Protein AF-A0A7X0GL84-F1 (afdb_monomer_lite)

Structure (mmCIF, N/CA/C/O backbone):
data_AF-A0A7X0GL84-F1
#
_entry.id   AF-A0A7X0GL84-F1
#
loop_
_atom_site.group_PDB
_atom_site.id
_atom_site.type_symbol
_atom_site.label_atom_id
_atom_site.label_alt_id
_atom_site.label_comp_id
_atom_site.label_asym_id
_atom_site.label_entity_id
_atom_site.label_seq_id
_atom_site.pdbx_PDB_ins_code
_atom_site.Cartn_x
_atom_site.Cartn_y
_atom_site.Cartn_z
_atom_site.occupancy
_atom_site.B_iso_or_equiv
_atom_site.auth_seq_id
_atom_site.auth_comp_id
_atom_site.auth_asym_id
_atom_site.auth_atom_id
_atom_site.pdbx_PDB_model_num
ATOM 1 N N . MET A 1 1 ? -3.476 -1.714 16.537 1.00 91.50 1 MET A N 1
ATOM 2 C CA . MET A 1 1 ? -2.435 -1.537 15.497 1.00 91.50 1 MET A CA 1
ATOM 3 C C . MET A 1 1 ? -2.936 -1.891 14.096 1.00 91.50 1 MET A C 1
ATOM 5 O O . MET A 1 1 ? -2.795 -1.047 13.224 1.00 91.50 1 MET A O 1
ATOM 9 N N . LEU A 1 2 ? -3.563 -3.058 13.869 1.00 94.62 2 LEU A N 1
ATOM 10 C CA . LEU A 1 2 ? -4.009 -3.480 12.523 1.00 94.62 2 LEU A CA 1
ATOM 11 C C . LEU A 1 2 ? -4.998 -2.511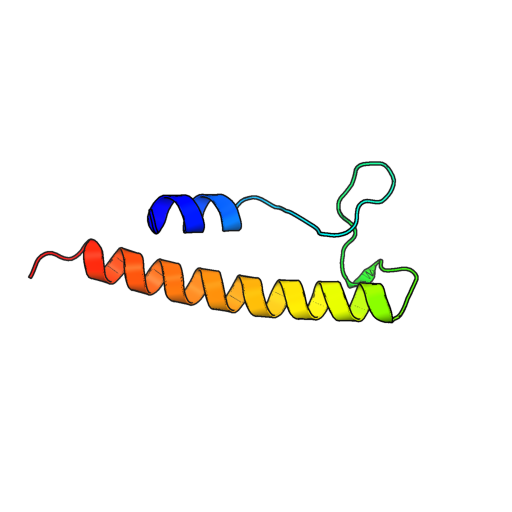 11.849 1.00 94.62 2 LEU A C 1
ATOM 13 O O . LEU A 1 2 ? -4.743 -2.101 10.722 1.00 94.62 2 LEU A O 1
ATOM 17 N N . ARG A 1 3 ? -6.049 -2.055 12.552 1.00 93.25 3 ARG A N 1
ATOM 18 C CA . ARG A 1 3 ? -6.990 -1.043 12.018 1.00 93.25 3 ARG A CA 1
ATOM 19 C C . ARG A 1 3 ? -6.284 0.232 11.540 1.00 93.25 3 ARG A C 1
ATOM 21 O O . ARG A 1 3 ? -6.492 0.670 10.420 1.00 93.25 3 ARG A O 1
ATOM 28 N N . ARG A 1 4 ? -5.344 0.751 12.336 1.00 93.75 4 ARG A N 1
ATOM 29 C CA . ARG A 1 4 ? -4.554 1.944 11.984 1.00 93.75 4 ARG A CA 1
ATOM 30 C C . ARG A 1 4 ? -3.643 1.726 10.769 1.00 93.75 4 ARG A C 1
ATOM 32 O O . ARG A 1 4 ? -3.389 2.659 10.015 1.00 93.75 4 ARG A O 1
ATOM 39 N N . ARG A 1 5 ? -3.131 0.506 10.570 1.00 94.56 5 ARG A N 1
ATOM 40 C CA . ARG A 1 5 ? -2.368 0.155 9.362 1.00 94.56 5 ARG A CA 1
ATOM 41 C C . ARG A 1 5 ? -3.276 0.092 8.134 1.00 94.56 5 ARG A C 1
ATOM 43 O O . ARG A 1 5 ? -2.873 0.586 7.087 1.00 94.56 5 ARG A O 1
ATOM 50 N N . LEU A 1 6 ? -4.479 -0.467 8.270 1.00 94.12 6 LEU A N 1
ATOM 51 C CA . LEU A 1 6 ? -5.475 -0.482 7.199 1.00 94.12 6 LEU A CA 1
ATOM 52 C C . LEU A 1 6 ? -5.852 0.947 6.784 1.00 94.12 6 LEU A C 1
ATOM 54 O O . LEU A 1 6 ? -5.730 1.275 5.609 1.00 94.12 6 LEU A O 1
ATOM 58 N N . GLU A 1 7 ? -6.168 1.816 7.748 1.00 92.44 7 GLU A N 1
ATOM 59 C CA . GLU A 1 7 ? -6.449 3.243 7.511 1.00 92.44 7 GLU A CA 1
ATOM 60 C C . GLU A 1 7 ? -5.298 3.948 6.769 1.00 92.44 7 GLU A C 1
ATOM 62 O O . GLU A 1 7 ? -5.516 4.709 5.824 1.00 92.44 7 GLU A O 1
ATOM 67 N N . PHE A 1 8 ? -4.049 3.664 7.153 1.00 90.75 8 PHE A N 1
ATOM 68 C CA . PHE A 1 8 ? -2.876 4.217 6.4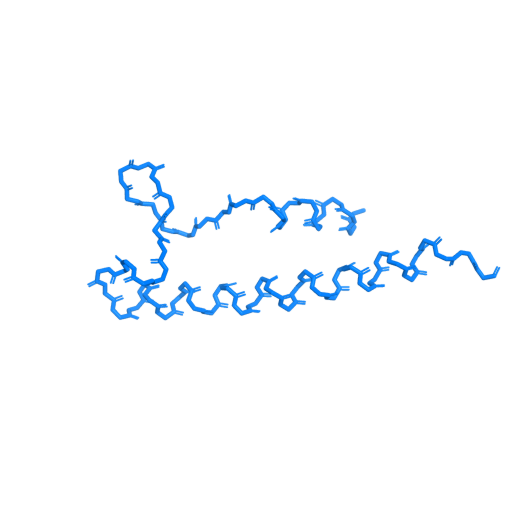75 1.00 90.75 8 PHE A CA 1
ATOM 69 C C . PHE A 1 8 ? -2.790 3.782 5.003 1.00 90.75 8 PHE A C 1
ATOM 71 O O . PHE A 1 8 ? -2.480 4.600 4.142 1.00 90.75 8 PHE A O 1
ATOM 78 N N . LEU A 1 9 ? -3.076 2.514 4.700 1.00 90.06 9 LEU A N 1
ATOM 79 C CA . LEU A 1 9 ? -3.002 1.963 3.338 1.00 90.06 9 LEU A CA 1
ATOM 80 C C . LEU A 1 9 ? -4.178 2.360 2.440 1.00 90.06 9 LEU A C 1
ATOM 82 O O . LEU A 1 9 ? -4.094 2.225 1.219 1.00 90.06 9 LEU A O 1
ATOM 86 N N . GLU A 1 10 ? -5.285 2.809 3.023 1.00 86.75 10 GLU A N 1
ATOM 87 C CA . GLU A 1 10 ? -6.419 3.363 2.279 1.00 86.75 10 GLU A CA 1
ATOM 88 C C . GLU A 1 10 ? -6.179 4.819 1.866 1.00 86.75 10 GLU A C 1
ATOM 90 O O . GLU A 1 10 ? -6.808 5.307 0.925 1.00 86.75 10 GLU A O 1
ATOM 95 N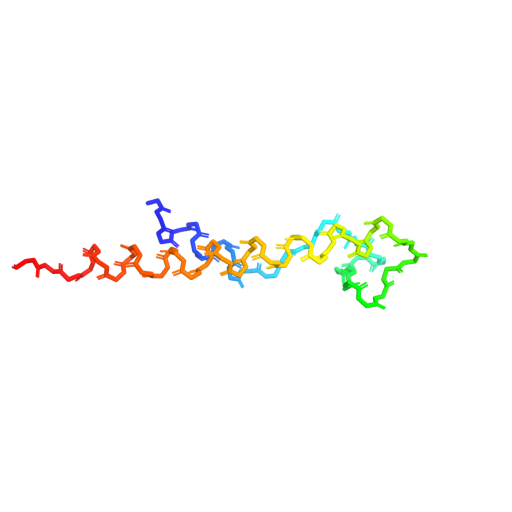 N . THR A 1 11 ? -5.206 5.486 2.492 1.00 82.81 11 THR A N 1
ATOM 96 C CA . THR A 1 11 ? -4.750 6.807 2.061 1.00 82.81 11 THR A CA 1
ATOM 97 C C . THR A 1 11 ? -3.871 6.678 0.809 1.00 82.81 11 THR A C 1
ATOM 99 O O . THR A 1 11 ? -2.915 5.897 0.809 1.00 82.81 11 THR A O 1
ATOM 102 N N . PRO A 1 12 ? -4.135 7.442 -0.268 1.00 70.56 12 PRO A N 1
ATOM 103 C CA . PRO A 1 12 ? -3.314 7.399 -1.472 1.00 70.56 12 PRO A CA 1
ATOM 104 C C . PRO A 1 12 ? -1.862 7.783 -1.166 1.00 70.56 12 PRO A C 1
ATOM 106 O O . PRO A 1 12 ? -1.585 8.893 -0.716 1.00 70.56 12 PRO A O 1
ATOM 109 N N . THR A 1 13 ? -0.926 6.883 -1.457 1.00 73.25 13 THR A N 1
ATOM 110 C CA . THR A 1 13 ? 0.514 7.147 -1.385 1.00 73.25 13 THR A CA 1
ATOM 111 C C . THR A 1 13 ? 1.200 6.568 -2.619 1.00 73.25 13 THR A C 1
ATOM 113 O O . THR A 1 13 ? 0.765 5.544 -3.149 1.00 73.25 13 THR A O 1
ATOM 116 N N . SER A 1 14 ? 2.237 7.239 -3.119 1.00 76.50 14 SER A N 1
ATOM 117 C CA . SER A 1 14 ? 3.049 6.754 -4.239 1.00 76.50 14 SER A CA 1
ATOM 118 C C . SER A 1 14 ? 4.525 6.879 -3.898 1.00 76.50 14 SER A C 1
ATOM 120 O O . SER A 1 14 ? 4.931 7.780 -3.171 1.00 76.50 14 SER A O 1
ATOM 122 N N . PHE A 1 15 ? 5.338 5.981 -4.448 1.00 77.44 15 PHE A N 1
ATOM 123 C CA . PHE A 1 15 ? 6.795 6.058 -4.338 1.00 77.44 15 PHE A CA 1
ATOM 124 C C . PHE A 1 15 ? 7.393 7.152 -5.226 1.00 77.44 15 PHE A C 1
ATOM 126 O O . PHE A 1 15 ? 8.493 7.627 -4.957 1.00 77.44 15 PHE A O 1
ATOM 133 N N . PHE A 1 16 ? 6.680 7.553 -6.279 1.00 81.81 16 PHE A N 1
ATOM 134 C CA . PHE A 1 16 ? 7.159 8.521 -7.256 1.00 81.81 16 PHE A CA 1
ATOM 135 C C . PHE A 1 16 ? 6.188 9.692 -7.344 1.00 81.81 16 PHE A C 1
ATOM 137 O O . PHE A 1 16 ? 4.977 9.499 -7.452 1.00 81.81 16 PHE A O 1
ATOM 144 N N . TYR A 1 17 ? 6.735 10.905 -7.329 1.00 82.12 17 TYR A N 1
ATOM 145 C CA . TYR A 1 17 ? 5.985 12.140 -7.512 1.00 82.12 17 TYR A CA 1
ATOM 146 C C . TYR A 1 17 ? 6.548 12.913 -8.704 1.00 82.12 17 TYR A C 1
ATOM 148 O O . TYR A 1 17 ? 7.762 13.054 -8.834 1.00 82.12 17 TYR A O 1
ATOM 156 N N . ALA A 1 18 ? 5.662 13.450 -9.538 1.00 81.44 18 ALA A N 1
ATOM 157 C CA . ALA A 1 18 ? 5.985 14.383 -10.608 1.00 81.44 18 ALA A CA 1
ATOM 158 C C . ALA A 1 18 ? 5.187 15.668 -10.375 1.00 81.44 18 ALA A C 1
ATOM 160 O O . ALA A 1 18 ? 3.965 15.634 -10.219 1.00 81.44 18 ALA A O 1
ATOM 161 N N . SER A 1 19 ? 5.882 16.803 -10.279 1.00 83.25 19 SER A N 1
ATOM 162 C CA . SER A 1 19 ? 5.270 18.116 -10.010 1.00 83.25 19 SER A CA 1
ATOM 163 C C . SER A 1 19 ? 4.307 18.120 -8.808 1.00 83.25 19 SER A C 1
ATOM 165 O O . SER A 1 19 ? 3.240 18.730 -8.848 1.00 83.25 19 SER A O 1
ATOM 167 N N . GLY A 1 20 ? 4.664 17.392 -7.744 1.00 81.19 20 GLY A N 1
ATOM 168 C CA . GLY A 1 20 ? 3.872 17.293 -6.512 1.00 81.19 20 GLY A CA 1
ATOM 169 C C . GLY A 1 20 ? 2.670 16.343 -6.579 1.00 81.19 20 GLY A C 1
ATOM 170 O O . GLY A 1 20 ? 1.943 16.228 -5.596 1.00 81.19 20 GLY A O 1
ATOM 171 N N . LYS A 1 21 ? 2.461 15.635 -7.695 1.00 81.88 21 LYS A N 1
ATOM 172 C CA . LYS A 1 21 ? 1.398 14.632 -7.847 1.00 81.88 21 LYS A CA 1
ATOM 173 C C . LYS A 1 21 ? 1.983 13.221 -7.891 1.00 81.88 21 LYS A C 1
ATOM 175 O O . LYS A 1 21 ? 3.050 13.041 -8.476 1.00 81.88 21 LYS A O 1
ATOM 180 N N . PRO A 1 22 ? 1.316 12.223 -7.289 1.00 80.75 22 PRO A N 1
ATOM 181 C CA . PRO A 1 22 ? 1.756 10.839 -7.375 1.00 80.75 22 PRO A CA 1
ATOM 182 C C . PRO A 1 22 ? 1.736 10.371 -8.833 1.00 80.75 22 PRO A C 1
ATOM 184 O O . PRO A 1 22 ? 0.727 10.520 -9.518 1.00 80.75 22 PRO A O 1
ATOM 187 N N . VAL A 1 23 ? 2.844 9.794 -9.289 1.00 79.50 23 VAL A N 1
ATOM 188 C CA . VAL A 1 23 ? 2.960 9.189 -10.621 1.00 79.50 23 VAL A CA 1
ATOM 189 C C . VAL A 1 23 ? 2.228 7.855 -10.611 1.00 79.50 23 VAL A C 1
ATOM 191 O O . VAL A 1 23 ? 2.456 7.031 -9.715 1.00 79.50 23 VAL A O 1
ATOM 194 N N . ARG A 1 24 ? 1.347 7.639 -11.591 1.00 76.38 24 ARG A N 1
ATOM 195 C CA . ARG A 1 24 ? 0.690 6.344 -11.795 1.00 76.38 24 ARG A CA 1
ATOM 196 C C . ARG A 1 24 ? 1.583 5.414 -12.605 1.00 76.38 24 ARG A C 1
ATOM 198 O O . ARG A 1 24 ? 2.461 5.864 -13.334 1.00 76.38 24 ARG A O 1
ATOM 205 N N . ALA A 1 25 ? 1.359 4.105 -12.481 1.00 72.50 25 ALA A N 1
ATOM 206 C CA . ALA A 1 25 ? 2.161 3.111 -13.195 1.00 72.50 25 ALA A CA 1
ATOM 207 C C . ALA A 1 25 ? 2.164 3.388 -14.702 1.00 72.50 25 ALA A C 1
ATOM 209 O O . ALA A 1 25 ? 3.2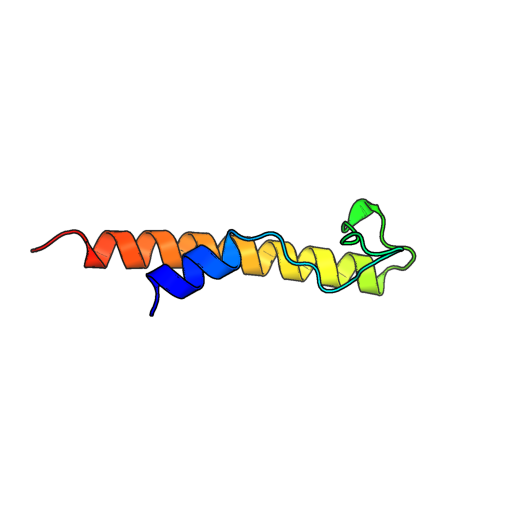16 3.372 -15.322 1.00 72.50 25 ALA A O 1
ATOM 210 N N . GLU A 1 26 ? 1.000 3.734 -15.248 1.00 71.94 26 GLU A N 1
ATOM 211 C CA . GLU A 1 26 ? 0.764 3.986 -16.668 1.00 71.94 26 GLU A CA 1
ATOM 212 C C . GLU A 1 26 ? 1.472 5.248 -17.200 1.00 71.94 26 GLU A C 1
ATOM 214 O O . GLU A 1 26 ? 1.614 5.410 -18.408 1.00 71.94 26 GLU A O 1
ATOM 219 N N . GLU A 1 27 ? 1.925 6.130 -16.308 1.00 72.62 27 GLU A N 1
ATOM 220 C CA . GLU A 1 27 ? 2.558 7.420 -16.616 1.00 72.62 27 GLU A CA 1
ATOM 221 C C . GLU A 1 27 ? 4.073 7.401 -16.345 1.00 72.62 27 GLU A C 1
ATOM 223 O O . GLU A 1 27 ? 4.753 8.418 -16.484 1.00 72.62 27 GLU A O 1
ATOM 228 N N . ALA A 1 28 ? 4.615 6.260 -15.911 1.00 76.00 28 ALA A N 1
ATOM 229 C CA . ALA A 1 28 ? 6.023 6.126 -15.579 1.00 76.00 28 ALA A CA 1
ATOM 230 C C . ALA A 1 28 ? 6.913 6.238 -16.829 1.00 76.00 28 ALA A C 1
ATOM 232 O O . ALA A 1 28 ? 6.785 5.465 -17.773 1.00 76.00 28 ALA A O 1
ATOM 233 N N . GLU A 1 29 ? 7.862 7.174 -16.790 1.00 76.44 29 GLU A N 1
ATOM 234 C CA . GLU A 1 29 ? 8.780 7.487 -17.898 1.00 76.44 29 GLU A CA 1
ATOM 235 C C . GLU A 1 29 ? 9.784 6.363 -18.219 1.00 76.44 29 GLU A C 1
ATOM 237 O O . GLU A 1 29 ? 10.375 6.358 -19.297 1.00 76.44 29 GLU A O 1
ATOM 242 N N . ASP A 1 30 ? 9.983 5.406 -17.304 1.00 86.19 30 ASP A N 1
ATOM 243 C CA . ASP A 1 30 ? 10.920 4.296 -17.473 1.00 86.19 30 ASP A CA 1
ATOM 244 C C . ASP A 1 30 ? 10.352 2.945 -16.993 1.00 86.19 30 ASP A C 1
ATOM 246 O O . ASP A 1 30 ? 9.472 2.863 -16.126 1.00 86.19 30 ASP A O 1
ATOM 250 N N . LEU A 1 31 ? 10.884 1.857 -17.570 1.00 88.62 31 LEU A N 1
ATOM 251 C CA . LEU A 1 31 ? 10.446 0.481 -17.299 1.00 88.62 31 LEU A CA 1
ATOM 252 C C . LEU A 1 31 ? 10.596 0.082 -15.826 1.00 88.62 31 LEU A C 1
ATOM 254 O O . LEU A 1 31 ? 9.799 -0.714 -15.323 1.00 88.62 31 LEU A O 1
ATOM 258 N N . PHE A 1 32 ? 11.597 0.622 -15.128 1.00 88.00 32 PHE A N 1
ATOM 259 C CA . PHE A 1 32 ? 11.833 0.314 -13.723 1.00 88.00 32 PHE A CA 1
ATOM 260 C C . PHE A 1 32 ? 10.741 0.929 -12.844 1.00 88.00 32 PHE A C 1
ATOM 262 O O . PHE A 1 32 ? 10.120 0.211 -12.058 1.00 88.00 32 PHE A O 1
ATOM 269 N N . ARG A 1 33 ? 10.430 2.219 -13.018 1.00 88.25 33 ARG A N 1
ATOM 270 C CA . ARG A 1 33 ? 9.331 2.899 -12.314 1.00 88.25 33 ARG A CA 1
ATOM 271 C C . ARG A 1 33 ? 7.991 2.219 -12.581 1.00 88.25 33 ARG A C 1
ATOM 273 O O . ARG A 1 33 ? 7.240 1.983 -11.634 1.00 88.25 33 ARG A O 1
ATOM 280 N N . HIS A 1 34 ? 7.718 1.836 -13.831 1.00 88.25 34 HIS A N 1
ATOM 281 C CA . HIS A 1 34 ? 6.509 1.086 -14.185 1.00 88.25 34 HIS A CA 1
ATOM 282 C C . HIS A 1 34 ? 6.436 -0.255 -13.429 1.00 88.25 34 HIS A C 1
ATOM 284 O O . HIS A 1 34 ? 5.416 -0.583 -12.815 1.00 88.25 34 HIS A O 1
ATOM 290 N N . GLY A 1 35 ? 7.536 -1.018 -13.416 1.00 91.31 35 GLY A N 1
ATOM 291 C CA . GLY A 1 35 ? 7.640 -2.276 -12.675 1.00 91.31 35 GLY A CA 1
ATOM 292 C C . GLY A 1 35 ? 7.419 -2.099 -11.171 1.00 91.31 35 GLY A C 1
ATOM 293 O O . GLY A 1 35 ? 6.604 -2.807 -10.578 1.00 91.31 35 GLY A O 1
ATOM 294 N N . MET A 1 36 ? 8.076 -1.111 -10.563 1.00 92.19 36 MET A N 1
ATOM 295 C CA . MET A 1 36 ? 7.953 -0.815 -9.134 1.00 92.19 36 MET A CA 1
ATOM 296 C C . MET A 1 36 ? 6.529 -0.412 -8.744 1.00 92.19 36 MET A C 1
ATOM 298 O O . MET A 1 36 ? 6.011 -0.909 -7.745 1.00 92.19 36 MET A O 1
ATOM 302 N N . LEU A 1 37 ? 5.864 0.433 -9.538 1.00 89.38 37 LEU A N 1
ATOM 303 C CA . LEU A 1 37 ? 4.477 0.835 -9.282 1.00 89.38 37 LEU A CA 1
ATOM 304 C C . LEU A 1 37 ? 3.503 -0.344 -9.426 1.00 89.38 37 LEU A C 1
ATOM 306 O O . LEU A 1 37 ? 2.573 -0.472 -8.628 1.00 89.38 37 LEU A O 1
ATOM 310 N N . ARG A 1 38 ? 3.743 -1.255 -10.379 1.00 90.75 38 ARG A N 1
ATOM 311 C CA . ARG A 1 38 ? 2.962 -2.493 -10.526 1.00 90.75 38 ARG A CA 1
ATOM 312 C C . ARG A 1 38 ? 3.117 -3.416 -9.315 1.00 90.75 38 ARG A C 1
ATOM 314 O O . ARG A 1 38 ? 2.113 -3.909 -8.803 1.00 90.75 38 ARG A O 1
ATOM 321 N N . VAL A 1 39 ? 4.349 -3.635 -8.851 1.00 92.81 39 VAL A N 1
ATOM 322 C CA . VAL A 1 39 ? 4.628 -4.457 -7.661 1.00 92.81 39 VAL A CA 1
ATOM 323 C C . VAL A 1 39 ? 4.003 -3.827 -6.418 1.00 92.81 39 VAL A C 1
ATOM 325 O O . VAL A 1 39 ? 3.276 -4.503 -5.697 1.00 92.81 39 VAL A O 1
ATOM 328 N N . ALA A 1 40 ? 4.214 -2.526 -6.201 1.00 90.88 40 ALA A N 1
ATOM 329 C CA . ALA A 1 40 ? 3.639 -1.796 -5.074 1.00 90.88 40 ALA A CA 1
ATOM 330 C C . ALA A 1 40 ? 2.111 -1.918 -5.028 1.00 90.88 40 ALA A C 1
ATOM 332 O O . ALA A 1 40 ? 1.543 -2.174 -3.965 1.00 90.88 40 ALA A O 1
ATOM 333 N N . ARG A 1 41 ? 1.445 -1.794 -6.184 1.00 89.38 41 ARG A N 1
ATOM 334 C CA . ARG A 1 41 ? -0.004 -1.975 -6.293 1.00 89.38 41 ARG A CA 1
ATOM 335 C C . ARG A 1 41 ? -0.438 -3.381 -5.884 1.00 89.38 41 ARG A C 1
ATOM 337 O O . ARG A 1 41 ? -1.327 -3.502 -5.045 1.00 89.38 41 ARG A O 1
ATOM 344 N N . ALA A 1 42 ? 0.189 -4.415 -6.445 1.00 94.00 42 ALA A N 1
ATOM 345 C CA . ALA A 1 42 ? -0.157 -5.805 -6.154 1.00 94.00 42 ALA A CA 1
ATOM 346 C C . ALA A 1 42 ? 0.038 -6.139 -4.665 1.00 94.00 42 ALA A C 1
ATOM 348 O O . ALA A 1 42 ? -0.855 -6.698 -4.028 1.00 94.00 42 ALA A O 1
ATOM 349 N N . THR A 1 43 ? 1.164 -5.721 -4.083 1.00 94.19 43 THR A N 1
ATOM 350 C CA . THR A 1 43 ? 1.441 -5.901 -2.653 1.00 94.19 43 THR A CA 1
ATOM 351 C C . THR A 1 43 ? 0.424 -5.159 -1.790 1.00 94.19 43 THR A C 1
ATOM 353 O O . THR A 1 43 ? -0.117 -5.736 -0.852 1.00 94.19 43 THR A O 1
ATOM 356 N N . GLY A 1 44 ? 0.110 -3.902 -2.118 1.00 92.50 44 GLY A N 1
ATOM 357 C CA . GLY A 1 44 ? -0.862 -3.114 -1.360 1.00 92.50 44 GLY A CA 1
ATOM 358 C C . GLY A 1 44 ? -2.291 -3.656 -1.456 1.00 92.50 44 GLY A C 1
ATOM 359 O O . GLY A 1 44 ? -3.051 -3.569 -0.494 1.00 92.50 44 GLY A O 1
ATOM 36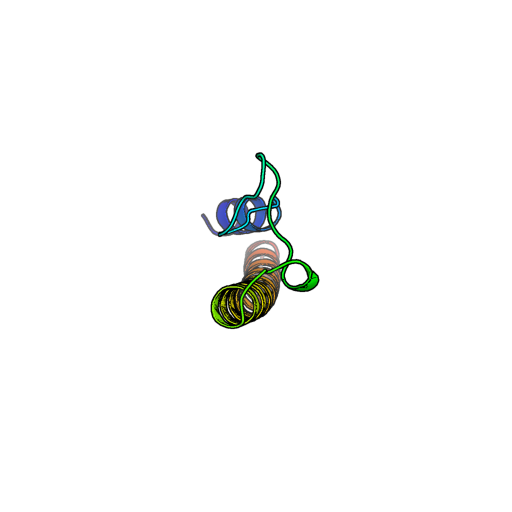0 N N . GLU A 1 45 ? -2.700 -4.212 -2.599 1.00 94.25 45 GLU A N 1
ATOM 361 C CA . GLU A 1 45 ? -3.979 -4.926 -2.744 1.00 94.25 45 GLU A CA 1
ATOM 362 C C . GLU A 1 45 ? -4.033 -6.168 -1.841 1.00 94.25 45 GLU A C 1
ATOM 364 O O . GLU A 1 45 ? -4.991 -6.314 -1.079 1.00 94.25 45 GLU A O 1
ATOM 369 N N . ALA A 1 46 ? -2.983 -6.995 -1.850 1.00 97.19 46 ALA A N 1
ATOM 370 C CA . ALA A 1 46 ? -2.892 -8.175 -0.993 1.00 97.19 46 ALA A CA 1
ATOM 371 C C . ALA A 1 46 ? -2.883 -7.817 0.506 1.00 97.19 46 ALA A C 1
ATOM 373 O O . ALA A 1 46 ? -3.621 -8.416 1.289 1.00 97.19 46 ALA A O 1
ATOM 374 N N . GLU A 1 47 ? -2.106 -6.805 0.908 1.00 96.62 47 GLU A N 1
ATOM 375 C CA . GLU A 1 47 ? -2.013 -6.366 2.307 1.00 96.62 47 GLU A CA 1
ATOM 376 C C . GLU A 1 47 ? -3.364 -5.846 2.823 1.00 96.62 47 GLU A C 1
ATOM 378 O O . GLU A 1 47 ? -3.795 -6.222 3.912 1.00 96.62 47 GLU A O 1
ATOM 383 N N . ARG A 1 48 ? -4.080 -5.037 2.028 1.00 96.12 48 ARG A N 1
ATOM 384 C CA . ARG A 1 48 ? -5.415 -4.534 2.399 1.00 96.12 48 ARG A CA 1
ATOM 385 C C . ARG A 1 48 ? -6.444 -5.653 2.520 1.00 96.12 48 ARG A C 1
ATOM 387 O O . ARG A 1 48 ? -7.257 -5.614 3.441 1.00 96.12 48 ARG A O 1
ATOM 394 N N . ALA A 1 49 ? -6.425 -6.628 1.610 1.00 97.31 49 ALA A N 1
ATOM 395 C CA . ALA A 1 49 ? -7.333 -7.771 1.667 1.00 97.31 49 ALA A CA 1
ATOM 396 C C . ALA A 1 49 ? -7.135 -8.569 2.964 1.00 97.31 49 ALA A C 1
ATOM 398 O O . ALA A 1 49 ? -8.095 -8.795 3.700 1.00 97.31 49 ALA A O 1
ATOM 399 N N . TRP A 1 50 ? -5.882 -8.896 3.286 1.00 97.69 50 TRP A N 1
ATOM 400 C CA . TRP A 1 50 ? -5.538 -9.594 4.522 1.00 97.69 50 TRP A CA 1
ATOM 401 C C . TRP A 1 50 ? -5.904 -8.789 5.779 1.00 97.69 50 TRP A C 1
ATOM 403 O O . TRP A 1 50 ? -6.481 -9.338 6.716 1.00 97.69 50 TRP A O 1
ATOM 413 N N . LEU A 1 51 ? -5.618 -7.482 5.810 1.00 97.25 51 LEU A N 1
ATOM 414 C CA . LEU A 1 51 ? -5.928 -6.640 6.970 1.00 97.25 51 LEU A CA 1
ATOM 415 C C . LEU A 1 51 ? -7.429 -6.543 7.245 1.00 97.25 51 LEU A C 1
ATOM 417 O O . LEU A 1 51 ? -7.816 -6.554 8.410 1.00 97.25 51 LEU A O 1
ATOM 421 N N . ARG A 1 52 ? -8.267 -6.459 6.204 1.00 96.25 52 ARG A N 1
ATOM 422 C CA . ARG A 1 52 ? -9.730 -6.451 6.364 1.00 96.25 52 ARG A CA 1
ATOM 423 C C . ARG A 1 52 ? -10.217 -7.746 6.993 1.00 96.25 52 ARG A C 1
ATOM 425 O O . ARG A 1 52 ? -10.914 -7.701 7.997 1.00 96.25 52 ARG A O 1
ATOM 432 N N . GLU A 1 53 ? -9.766 -8.883 6.473 1.00 97.06 53 GLU A N 1
ATOM 433 C CA . GLU A 1 53 ? -10.100 -10.186 7.046 1.00 97.06 53 GLU A CA 1
ATOM 434 C C . GLU A 1 53 ? -9.637 -10.304 8.507 1.00 97.06 53 GLU A C 1
ATOM 436 O O . GLU A 1 53 ? -10.382 -10.773 9.367 1.00 97.06 53 GLU A O 1
ATOM 441 N N . ALA A 1 54 ? -8.414 -9.864 8.809 1.00 96.44 54 ALA A N 1
ATOM 442 C CA . ALA A 1 54 ? -7.872 -9.913 10.161 1.00 96.44 54 ALA A CA 1
ATOM 443 C C . ALA A 1 54 ? -8.658 -9.024 11.137 1.00 96.44 54 ALA A C 1
ATOM 445 O O . ALA A 1 54 ? -8.907 -9.438 12.266 1.00 96.44 54 ALA A O 1
ATOM 446 N N . VAL A 1 55 ? -9.055 -7.820 10.714 1.00 95.62 55 VAL A N 1
ATOM 447 C CA . VAL A 1 55 ? -9.892 -6.921 11.522 1.00 95.62 55 VAL A CA 1
ATOM 448 C C . VAL A 1 55 ? -11.279 -7.527 11.737 1.00 95.62 55 VAL A C 1
ATOM 450 O O . VAL A 1 55 ? -11.718 -7.597 12.879 1.00 95.62 55 VAL A O 1
ATOM 453 N N . ASP A 1 56 ? -11.921 -8.057 10.695 1.00 95.06 56 ASP A N 1
ATOM 454 C CA . ASP A 1 56 ? -13.237 -8.699 10.808 1.00 95.06 56 ASP A CA 1
ATOM 455 C C . ASP A 1 56 ? -13.227 -9.881 11.786 1.00 95.06 56 ASP A C 1
ATOM 457 O O . ASP A 1 56 ? -14.175 -10.066 12.548 1.00 95.06 56 ASP A O 1
ATOM 461 N N . ARG A 1 57 ? -12.154 -10.683 11.781 1.00 94.88 57 ARG A N 1
ATOM 462 C CA . ARG A 1 57 ? -11.974 -11.797 12.726 1.00 94.88 57 ARG A CA 1
ATOM 463 C C . ARG A 1 57 ? -11.837 -11.323 14.172 1.00 94.88 57 ARG A C 1
ATOM 465 O O . ARG A 1 57 ? -12.307 -12.013 15.063 1.00 94.88 57 ARG A O 1
ATOM 472 N N . LEU A 1 58 ? -11.191 -10.181 14.406 1.00 92.88 58 LEU A N 1
ATOM 473 C CA . LEU A 1 58 ? -11.039 -9.607 15.748 1.00 92.88 58 LEU A CA 1
ATOM 474 C C . LEU A 1 58 ? -12.322 -8.932 16.250 1.00 92.88 58 LEU A C 1
ATOM 476 O O . LEU A 1 58 ? -12.503 -8.792 17.458 1.00 92.88 58 LEU A O 1
ATOM 480 N N . ASP A 1 59 ? -13.187 -8.507 15.332 1.00 91.50 59 ASP A N 1
ATOM 481 C CA . ASP A 1 59 ? -14.392 -7.733 15.640 1.00 91.50 59 ASP A CA 1
ATOM 482 C C . ASP A 1 59 ? -15.621 -8.614 15.872 1.00 91.50 59 ASP A C 1
ATOM 484 O O . ASP A 1 59 ? -16.619 -8.144 16.418 1.00 91.50 59 ASP A O 1
ATOM 488 N N . ARG A 1 60 ? -15.548 -9.897 15.506 1.00 88.12 60 ARG A N 1
ATOM 489 C CA . ARG A 1 60 ? -16.537 -10.900 15.900 1.00 88.12 60 ARG A CA 1
ATOM 490 C C . ARG A 1 60 ? -16.112 -11.507 17.240 1.00 88.12 60 ARG A C 1
ATOM 492 O O . ARG A 1 60 ? -15.136 -12.255 17.256 1.00 88.12 60 ARG A O 1
ATOM 499 N N . PRO A 1 61 ? -16.800 -11.197 18.353 1.00 61.25 61 PRO A N 1
ATOM 500 C CA . PRO A 1 61 ? -16.592 -11.944 19.584 1.00 61.25 61 PRO A CA 1
ATOM 501 C C . PRO A 1 61 ? -17.060 -13.390 19.363 1.00 61.25 61 PRO A C 1
ATOM 503 O O . PRO A 1 61 ? -18.031 -13.611 18.633 1.00 61.25 61 PRO A O 1
ATOM 506 N N . GLU A 1 62 ? -16.333 -14.346 19.943 1.00 62.56 62 GLU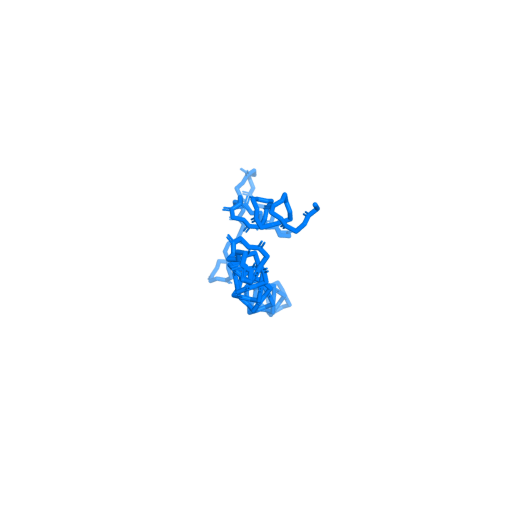 A N 1
ATOM 507 C CA . GLU A 1 62 ? -16.723 -15.765 19.976 1.00 62.56 62 GLU A CA 1
ATOM 508 C C . GLU A 1 62 ? -18.090 -15.979 20.643 1.00 62.56 62 GLU A C 1
ATOM 510 O O . GLU A 1 62 ? -18.399 -15.254 21.622 1.00 62.56 62 GLU A O 1
#

pLDDT: mean 87.18, std 8.94, range [61.25, 97.69]

Foldseek 3Di:
DLVVVLVVLVDDDAPDDDPNHHAALVRDPDPVSVVVNVVVVVVSVVSNVVSVVVVVVVPDDD

Radius of gyration: 14.91 Å; chains: 1; bounding box: 29×34×38 Å

Secondary structure (DSSP, 8-state):
-HHHHHHHHHS---S-EETTEEPPGGG-SSHHHHHHHHHHHHHHHHHHHHHHHHHHHHHS--

Sequence (62 aa):
MLRRRLEFLETPTSFFYASGKPVRAEEAEDLFRHGMLRVARATGEAERAWLREAVDRLDRPE